Protein AF-A0A2J8SI15-F1 (afdb_monomer_lite)

Structure (mmCIF, N/CA/C/O backbone):
data_AF-A0A2J8SI15-F1
#
_entry.id   AF-A0A2J8SI15-F1
#
loop_
_atom_site.group_PDB
_atom_site.id
_atom_site.type_symbol
_atom_site.label_atom_id
_atom_site.label_alt_id
_atom_site.label_comp_id
_atom_site.label_asym_id
_atom_site.label_entity_id
_atom_site.label_seq_id
_atom_site.pdbx_PDB_ins_code
_atom_site.Cartn_x
_atom_site.Cartn_y
_atom_site.Cartn_z
_atom_site.occupancy
_atom_site.B_iso_or_equiv
_atom_site.auth_seq_id
_atom_site.auth_comp_id
_atom_site.auth_asym_id
_atom_site.auth_atom_id
_atom_site.pdbx_PDB_model_num
ATOM 1 N N . HIS A 1 1 ? -57.760 -17.349 33.616 1.00 47.88 1 HIS A N 1
ATOM 2 C CA . HIS A 1 1 ? -57.209 -18.467 32.827 1.00 47.88 1 HIS A CA 1
ATOM 3 C C . HIS A 1 1 ? -57.360 -18.134 31.349 1.00 47.88 1 HIS A C 1
ATOM 5 O O . HIS A 1 1 ? -58.485 -18.098 30.871 1.00 47.88 1 HIS A O 1
ATOM 11 N N . SER A 1 2 ? -56.265 -17.791 30.663 1.00 56.72 2 SER A N 1
ATOM 12 C CA . SER A 1 2 ? -56.264 -17.574 29.206 1.00 56.72 2 SER A CA 1
ATOM 13 C C . SER A 1 2 ? -56.058 -18.904 28.468 1.00 56.72 2 SER A C 1
ATOM 15 O O . SER A 1 2 ? -55.362 -19.771 28.994 1.00 56.72 2 SER A O 1
ATOM 17 N N . PRO A 1 3 ? -56.605 -19.074 27.254 1.00 62.34 3 PRO A N 1
ATOM 18 C CA . PRO A 1 3 ? -56.681 -20.367 26.565 1.00 62.34 3 PRO A CA 1
ATOM 19 C C . PRO A 1 3 ? -55.374 -20.849 25.896 1.00 62.34 3 PRO A C 1
ATOM 21 O O . PRO A 1 3 ? -55.425 -21.762 25.083 1.00 62.34 3 PRO A O 1
ATOM 24 N N . LEU A 1 4 ? -54.209 -20.256 26.194 1.00 64.31 4 LEU A N 1
ATOM 25 C CA . LEU A 1 4 ? -52.982 -20.460 25.400 1.00 64.31 4 LEU A CA 1
ATOM 26 C C . LEU A 1 4 ? -51.803 -21.131 26.133 1.00 64.31 4 LEU A C 1
ATOM 28 O O . LEU A 1 4 ? -50.816 -21.453 25.483 1.00 64.31 4 LEU A O 1
ATOM 32 N N . SER A 1 5 ? -51.866 -21.379 27.447 1.00 67.38 5 SER A N 1
ATOM 33 C CA . SER A 1 5 ? -50.852 -22.189 28.155 1.00 67.38 5 SER A CA 1
ATOM 34 C C . SER A 1 5 ? -51.306 -22.574 29.566 1.00 67.38 5 SER A C 1
ATOM 36 O O . SER A 1 5 ? -51.862 -21.745 30.287 1.00 67.38 5 SER A O 1
ATOM 38 N N . CYS A 1 6 ? -51.018 -23.816 29.973 1.00 72.38 6 CYS A N 1
ATOM 39 C CA . CYS A 1 6 ? -51.229 -24.332 31.333 1.00 72.38 6 CYS A CA 1
ATOM 40 C C . CYS A 1 6 ? -50.040 -24.091 32.278 1.00 72.38 6 CYS A C 1
ATOM 42 O O . CYS A 1 6 ? -50.189 -24.271 33.485 1.00 72.38 6 CYS A O 1
ATOM 44 N N . CYS A 1 7 ? -48.880 -23.680 31.757 1.00 78.38 7 CYS A N 1
ATOM 45 C CA . CYS A 1 7 ? -47.692 -23.403 32.562 1.00 78.38 7 CYS A CA 1
ATOM 46 C C . CYS A 1 7 ? -47.498 -21.889 32.741 1.00 78.38 7 CYS A C 1
ATOM 48 O O . CYS A 1 7 ? -47.650 -21.147 31.759 1.00 78.38 7 CYS A O 1
ATOM 50 N N . PRO A 1 8 ? -47.139 -21.423 33.955 1.00 76.19 8 PRO A N 1
ATOM 51 C CA . PRO A 1 8 ? -46.716 -20.045 34.160 1.00 76.19 8 PRO A CA 1
ATOM 52 C C . PRO A 1 8 ? -45.488 -19.761 33.292 1.00 76.19 8 PRO A C 1
ATOM 54 O O . PRO A 1 8 ? -44.542 -20.548 33.255 1.00 76.19 8 PRO A O 1
ATOM 57 N N . GLN A 1 9 ? -45.521 -18.651 32.561 1.00 79.44 9 GLN A N 1
ATOM 58 C CA . GLN A 1 9 ? -44.370 -18.197 31.794 1.00 79.44 9 GLN A CA 1
ATOM 59 C C . GLN A 1 9 ? -43.486 -17.347 32.697 1.00 79.44 9 GLN A C 1
ATOM 61 O O . GLN A 1 9 ? -43.914 -16.307 33.193 1.00 79.44 9 GLN A O 1
ATOM 66 N N . TYR A 1 10 ? -42.258 -17.807 32.912 1.00 74.12 10 TYR A N 1
ATOM 67 C CA . TYR A 1 10 ? -41.239 -17.058 33.630 1.00 74.12 10 TYR A CA 1
ATOM 68 C C . TYR A 1 10 ? -40.352 -16.351 32.612 1.00 74.12 10 TYR A C 1
ATOM 70 O O . TYR A 1 10 ? -39.863 -16.972 31.668 1.00 74.12 10 TYR A O 1
ATOM 78 N N . LYS A 1 11 ? -40.158 -15.049 32.803 1.00 79.31 11 LYS A N 1
ATOM 79 C CA . LYS A 1 11 ? -39.250 -14.234 32.001 1.00 79.31 11 LYS A CA 1
ATOM 80 C C . LYS A 1 11 ? -38.053 -13.878 32.872 1.00 79.31 11 LYS A C 1
ATOM 82 O O . LYS A 1 11 ? -38.232 -13.327 33.953 1.00 79.31 11 LYS A O 1
ATOM 87 N N . CYS A 1 12 ? -36.850 -14.217 32.421 1.00 78.75 12 CYS A N 1
ATOM 88 C CA . CYS A 1 12 ? -35.629 -13.750 33.065 1.00 78.75 12 CYS A CA 1
ATOM 89 C C . CYS A 1 12 ? -35.382 -12.294 32.664 1.00 78.75 12 CYS A C 1
ATOM 91 O O . CYS A 1 12 ? -35.475 -11.949 31.484 1.00 78.75 12 CYS A O 1
ATOM 93 N N . GLU A 1 13 ? -35.073 -11.456 33.646 1.00 82.19 13 GLU A N 1
ATOM 94 C CA . GLU A 1 13 ? -34.697 -10.060 33.444 1.00 82.19 13 GLU A CA 1
ATOM 95 C C . GLU A 1 13 ? -33.247 -9.864 33.876 1.00 82.19 13 GLU A C 1
ATOM 97 O O . GLU A 1 13 ? -32.776 -10.476 34.836 1.00 82.19 13 GLU A O 1
ATOM 102 N N . CYS A 1 14 ? -32.533 -9.036 33.122 1.00 83.50 14 CYS A N 1
ATOM 103 C CA . CYS A 1 14 ? -31.164 -8.665 33.427 1.00 83.50 14 CYS A CA 1
ATOM 104 C C . CYS A 1 14 ? -31.136 -7.747 34.655 1.00 83.50 14 CYS A C 1
ATOM 106 O O . CYS A 1 14 ? -31.866 -6.758 34.691 1.00 83.50 14 CYS A O 1
ATOM 108 N N . ASP A 1 15 ? -30.267 -8.044 35.622 1.00 84.06 15 ASP A N 1
ATOM 109 C CA . ASP A 1 15 ? -30.011 -7.176 36.774 1.00 84.06 15 ASP A CA 1
ATOM 110 C C . ASP A 1 15 ? -28.720 -6.369 36.542 1.00 84.06 15 ASP A C 1
ATOM 112 O O . ASP A 1 15 ? -27.625 -6.906 36.732 1.00 84.06 15 ASP A O 1
ATOM 116 N N . PRO A 1 16 ? -28.815 -5.092 36.126 1.00 76.44 16 PRO A N 1
ATOM 117 C CA . PRO A 1 16 ? -27.645 -4.282 35.796 1.00 76.44 16 PRO A CA 1
ATOM 118 C C . PRO A 1 16 ? -26.771 -3.952 37.016 1.00 76.44 16 PRO A C 1
ATOM 120 O O . PRO A 1 16 ? -25.618 -3.570 36.840 1.00 76.44 16 PRO A O 1
ATOM 123 N N . LEU A 1 17 ? -27.275 -4.114 38.247 1.00 82.19 17 LEU A N 1
ATOM 124 C CA . LEU A 1 17 ? -26.514 -3.832 39.471 1.00 82.19 17 LEU A CA 1
ATOM 125 C C . LEU A 1 17 ? -25.467 -4.906 39.784 1.00 82.19 17 LEU A C 1
ATOM 127 O O . LEU A 1 17 ? -24.571 -4.670 40.592 1.00 82.19 17 LEU A O 1
ATOM 131 N N . LYS A 1 18 ? -25.581 -6.084 39.162 1.00 84.00 18 LYS A N 1
ATOM 132 C CA . LYS A 1 18 ? -24.594 -7.162 39.291 1.00 84.00 18 LYS A CA 1
ATOM 133 C C . LYS A 1 18 ? -23.402 -6.993 38.357 1.00 84.00 18 LYS A C 1
ATOM 135 O O . LYS A 1 18 ? -22.399 -7.671 38.558 1.00 84.00 18 LYS A O 1
ATOM 140 N N . CYS A 1 19 ? -23.500 -6.107 37.367 1.00 83.62 19 CYS A N 1
ATOM 141 C CA . CYS A 1 19 ? -22.404 -5.880 36.444 1.00 83.62 19 CYS A CA 1
ATOM 142 C C . CYS A 1 19 ? -21.233 -5.178 37.150 1.00 83.62 19 CYS A C 1
ATOM 144 O O . CYS A 1 19 ? -21.448 -4.279 37.971 1.00 83.62 19 CYS A O 1
ATOM 146 N N . PRO A 1 20 ? -19.985 -5.558 36.834 1.00 84.00 20 PRO A N 1
ATOM 147 C CA . PRO A 1 20 ? -18.812 -4.905 37.394 1.00 84.00 20 PRO A CA 1
ATOM 148 C C . PRO A 1 20 ? -18.771 -3.420 37.004 1.00 84.00 20 PRO A C 1
ATOM 150 O O . PRO A 1 20 ? -19.115 -3.042 35.884 1.00 84.00 20 PRO A O 1
ATOM 153 N N . SER A 1 21 ? -18.318 -2.571 37.930 1.00 81.88 21 SER A N 1
ATOM 154 C CA . SER A 1 21 ? -18.081 -1.151 37.650 1.00 81.88 21 SER A CA 1
ATOM 155 C C . SER A 1 21 ? -16.811 -1.005 36.813 1.00 81.88 21 SER A C 1
ATOM 157 O O . SER A 1 21 ? -15.712 -1.286 37.293 1.00 81.88 21 SER A O 1
ATOM 159 N N . ILE A 1 22 ? -16.965 -0.593 35.555 1.00 82.19 22 ILE A N 1
ATOM 160 C CA . ILE A 1 22 ? -15.868 -0.408 34.600 1.00 82.19 22 ILE A CA 1
ATOM 161 C C . ILE A 1 22 ? -15.693 1.091 34.359 1.00 82.19 22 ILE A C 1
ATOM 163 O O . ILE A 1 22 ? -16.661 1.802 34.093 1.00 82.19 22 ILE A O 1
ATOM 167 N N . SER A 1 23 ? -14.456 1.580 34.446 1.00 84.31 23 SER A N 1
ATOM 168 C CA . SER A 1 23 ? -14.135 2.971 34.123 1.00 84.31 23 SER A CA 1
ATOM 169 C C . SER A 1 23 ? -14.333 3.242 32.633 1.00 84.31 23 SER A C 1
ATOM 171 O O . SER A 1 23 ? -13.832 2.488 31.798 1.00 84.31 23 SER A O 1
ATOM 173 N N . THR A 1 24 ? -15.001 4.343 32.300 1.00 85.06 24 THR A N 1
ATOM 174 C CA . THR A 1 24 ? -15.148 4.791 30.913 1.00 85.06 24 THR A CA 1
ATOM 175 C C . THR A 1 24 ? -13.789 5.238 30.361 1.00 85.06 24 THR A C 1
ATOM 177 O O . THR A 1 24 ? -13.187 6.143 30.944 1.00 85.06 24 THR A O 1
ATOM 180 N N . PRO A 1 25 ? -13.285 4.629 29.273 1.00 88.94 25 PRO A N 1
ATOM 181 C CA . PRO A 1 25 ? -12.064 5.086 28.625 1.00 88.94 25 PRO A CA 1
ATOM 182 C C . PRO A 1 25 ? -12.306 6.409 27.888 1.00 88.94 25 PRO A C 1
ATOM 184 O O . PRO A 1 25 ? -13.409 6.682 27.416 1.00 88.94 25 PRO A O 1
ATOM 187 N N . GLU A 1 26 ? -11.257 7.214 27.754 1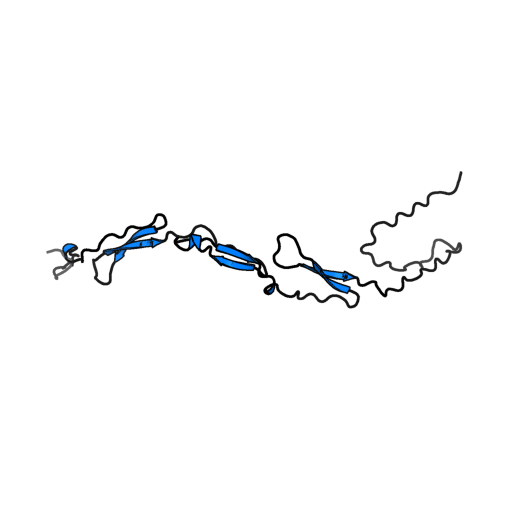.00 92.00 26 GLU A N 1
ATOM 188 C CA . GLU A 1 26 ? -11.280 8.414 26.920 1.00 92.00 26 GLU A CA 1
ATOM 189 C C . GLU A 1 26 ? -10.877 8.033 25.490 1.00 92.00 26 GLU A C 1
ATOM 191 O O . GLU A 1 26 ? -9.745 7.612 25.240 1.00 92.00 26 GLU A O 1
ATOM 196 N N . CYS A 1 27 ? -11.834 8.109 24.561 1.00 92.44 27 CYS A N 1
ATOM 197 C CA . CYS A 1 27 ? -11.588 7.834 23.148 1.00 92.44 27 CYS A CA 1
ATOM 198 C C . CYS A 1 27 ? -10.949 9.049 22.474 1.00 92.44 27 CYS A C 1
ATOM 200 O O . CYS A 1 27 ? -11.270 10.194 22.794 1.00 92.44 27 CYS A O 1
ATOM 202 N N . ARG A 1 28 ? -10.048 8.792 21.525 1.00 91.31 28 ARG A N 1
ATOM 203 C CA . ARG A 1 28 ? -9.435 9.840 20.696 1.00 91.31 28 ARG A CA 1
ATOM 204 C C . ARG A 1 28 ? -10.430 10.393 19.676 1.00 91.31 28 ARG A C 1
ATOM 206 O O . ARG A 1 28 ? -11.501 9.831 19.485 1.00 91.31 28 ARG A O 1
ATOM 213 N N . GLU A 1 29 ? -10.052 11.473 18.996 1.00 88.75 29 GLU A N 1
ATOM 214 C CA . GLU A 1 29 ? -10.897 12.140 17.993 1.00 88.75 29 GLU A CA 1
ATOM 215 C C . GLU A 1 29 ? -11.296 11.231 16.818 1.00 88.75 29 GLU A C 1
A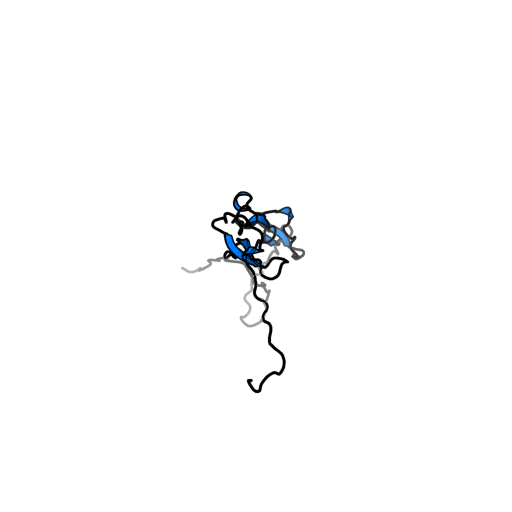TOM 217 O O . GLU A 1 29 ? -12.383 11.380 16.272 1.00 88.75 29 GLU A O 1
ATOM 222 N N . ASP A 1 30 ? -10.441 10.274 16.451 1.00 91.31 30 ASP A N 1
ATOM 223 C CA . ASP A 1 30 ? -10.644 9.289 15.378 1.00 91.31 30 ASP A CA 1
ATOM 224 C C . ASP A 1 30 ? -11.252 7.964 15.871 1.00 91.31 30 ASP A C 1
ATOM 226 O O . ASP A 1 30 ? -11.269 6.949 15.163 1.00 91.31 30 ASP A O 1
ATOM 230 N N . GLN A 1 31 ? -11.733 7.963 17.113 1.00 94.19 31 GLN A N 1
ATOM 231 C CA . GLN A 1 31 ? -12.351 6.823 17.758 1.00 94.19 31 GLN A CA 1
ATOM 232 C C . GLN A 1 31 ? -13.751 7.179 18.237 1.00 94.19 31 GLN A C 1
ATOM 234 O O . GLN A 1 31 ? -14.026 8.285 18.695 1.00 94.19 31 GLN A O 1
ATOM 239 N N . PHE A 1 32 ? -14.638 6.195 18.208 1.00 92.25 32 PHE A N 1
ATOM 240 C CA . PHE A 1 32 ? -15.963 6.321 18.790 1.00 92.25 32 PHE A CA 1
ATOM 241 C C . PHE A 1 32 ? -16.187 5.236 19.834 1.00 92.25 32 PHE A C 1
ATOM 243 O O . PHE A 1 32 ? -15.652 4.129 19.752 1.00 92.25 32 PHE A O 1
ATOM 250 N N . MET A 1 33 ? -16.967 5.577 20.855 1.00 93.56 33 MET A N 1
ATOM 251 C CA . MET A 1 33 ? -17.274 4.657 21.938 1.00 93.56 33 MET A 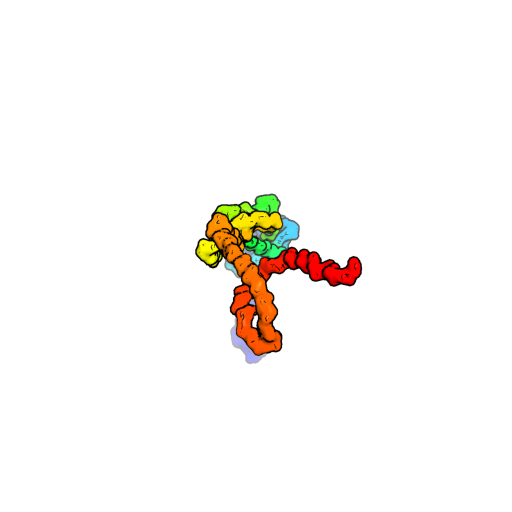CA 1
ATOM 252 C C . MET A 1 33 ? -18.470 3.785 21.570 1.00 93.56 33 MET A C 1
ATOM 254 O O . MET A 1 33 ? -19.523 4.285 21.173 1.00 93.56 33 MET A O 1
ATOM 258 N N . ILE A 1 34 ? -18.324 2.481 21.770 1.00 92.62 34 ILE A N 1
ATOM 259 C CA . ILE A 1 34 ? -19.397 1.498 21.642 1.00 92.62 34 ILE A CA 1
ATOM 260 C C . ILE A 1 34 ? -19.583 0.730 22.947 1.00 92.62 34 ILE A C 1
ATOM 262 O O . ILE A 1 34 ? -18.687 0.675 23.788 1.00 92.62 34 ILE A O 1
ATOM 266 N N . GLN A 1 35 ? -20.750 0.109 23.101 1.00 90.06 35 GLN A N 1
ATOM 267 C CA . GLN A 1 35 ? -21.031 -0.821 24.188 1.00 90.06 35 GLN A CA 1
ATOM 268 C C . GLN A 1 35 ? -20.994 -2.249 23.658 1.00 90.06 35 GLN A C 1
ATOM 270 O O . GLN A 1 35 ? -21.787 -2.616 22.791 1.00 90.06 35 GLN A O 1
ATOM 275 N N . VAL A 1 36 ? -20.075 -3.051 24.186 1.00 88.50 36 VAL A N 1
ATOM 276 C CA . VAL A 1 36 ? -19.904 -4.451 23.785 1.00 88.50 36 VAL A CA 1
ATOM 277 C C . VAL A 1 36 ? -20.382 -5.343 24.919 1.00 88.50 36 VAL A C 1
ATOM 279 O O . VAL A 1 36 ? -20.011 -5.121 26.073 1.00 88.50 36 VAL A O 1
ATOM 282 N N . GLN A 1 37 ? -21.216 -6.330 24.591 1.00 86.56 37 GLN A N 1
ATOM 283 C CA . GLN A 1 37 ? -21.611 -7.366 25.538 1.00 86.56 37 GLN A CA 1
ATOM 284 C C . GLN A 1 37 ? -20.386 -8.219 25.880 1.00 86.56 37 GLN A C 1
ATOM 286 O O . GLN A 1 37 ? -19.725 -8.735 24.979 1.00 86.56 37 GLN A O 1
ATOM 291 N N . GLN A 1 38 ? -20.071 -8.333 27.169 1.00 76.00 38 GLN A N 1
ATOM 292 C CA . GLN A 1 38 ? -18.989 -9.201 27.634 1.00 76.00 38 GLN A CA 1
ATOM 293 C C . GLN A 1 38 ? -19.422 -10.674 27.653 1.00 76.00 38 GLN A C 1
ATOM 295 O O . GLN A 1 38 ? -20.539 -11.018 27.273 1.00 76.00 38 GLN A O 1
ATOM 300 N N . GLU A 1 39 ? -18.530 -11.552 28.114 1.00 68.50 39 GLU A N 1
ATOM 301 C CA . GLU A 1 39 ? -18.820 -12.979 28.292 1.00 68.50 39 GLU A CA 1
ATOM 302 C C . GLU A 1 39 ? -20.017 -13.233 29.223 1.00 68.50 39 GLU A C 1
ATOM 304 O O . GLU A 1 39 ? -20.711 -14.238 29.070 1.00 68.50 39 GLU A O 1
ATOM 309 N N . GLU A 1 40 ? -20.306 -12.312 30.152 1.00 71.19 40 GLU A N 1
ATOM 310 C CA . GLU A 1 40 ? -21.526 -12.380 30.948 1.00 71.19 40 GLU A CA 1
ATOM 311 C C . GLU A 1 40 ? -22.747 -11.877 30.159 1.00 71.19 40 GLU A C 1
ATOM 313 O O . GLU A 1 40 ? -22.795 -10.710 29.739 1.00 71.19 40 GLU A O 1
ATOM 318 N N . PRO A 1 41 ? -23.793 -12.714 30.003 1.00 68.69 41 PRO A N 1
ATOM 319 C CA . PRO A 1 41 ? -25.042 -12.259 29.422 1.00 68.69 41 PRO A CA 1
ATOM 320 C C . PRO A 1 41 ? -25.593 -11.116 30.282 1.00 68.69 41 PRO A C 1
ATOM 322 O O . PRO A 1 41 ? -25.640 -11.225 31.503 1.00 68.69 41 PRO A O 1
ATOM 325 N N . CYS A 1 42 ? -26.028 -10.041 29.619 1.00 83.19 42 CYS A N 1
ATOM 326 C CA . CYS A 1 42 ? -26.549 -8.782 30.180 1.00 83.19 42 CYS A CA 1
ATOM 327 C C . CYS A 1 42 ? -25.553 -7.671 30.562 1.00 83.19 42 CYS A C 1
ATOM 329 O O . CYS A 1 42 ? -26.020 -6.550 30.775 1.00 83.19 42 CYS A O 1
ATOM 331 N N . CYS A 1 43 ? -24.240 -7.910 30.620 1.00 86.69 43 CYS A N 1
ATOM 332 C CA . CYS A 1 43 ? -23.286 -6.853 30.978 1.00 86.69 43 CYS A CA 1
ATOM 333 C C . CYS A 1 43 ? -22.599 -6.253 29.749 1.00 86.69 43 CYS A C 1
ATOM 335 O O . CYS A 1 43 ? -22.089 -6.968 28.886 1.00 86.69 43 CYS A O 1
ATOM 337 N N . PHE A 1 44 ? -22.580 -4.920 29.689 1.00 87.62 44 PHE A N 1
ATOM 338 C CA . PHE A 1 44 ? -21.987 -4.154 28.599 1.00 87.62 44 PHE A CA 1
ATOM 339 C C . PHE A 1 44 ? -20.814 -3.330 29.103 1.00 87.62 44 PHE A C 1
ATOM 341 O O . PHE A 1 44 ? -20.904 -2.681 30.145 1.00 87.62 44 PHE A O 1
ATOM 348 N N . SER A 1 45 ? -19.737 -3.312 28.329 1.00 88.12 45 SER A N 1
ATOM 349 C CA . SER A 1 45 ? -18.561 -2.499 28.624 1.00 88.12 45 SER A CA 1
ATOM 350 C C . SER A 1 45 ? -18.264 -1.495 27.519 1.00 88.12 45 SER A C 1
ATOM 352 O O . SER A 1 45 ? -18.400 -1.846 26.341 1.00 88.12 45 SER A O 1
ATOM 354 N N . PRO A 1 46 ? -17.837 -0.273 27.883 1.00 90.00 46 PRO A N 1
ATOM 355 C CA . PRO A 1 46 ? -17.434 0.731 26.915 1.00 90.00 46 PRO A CA 1
ATOM 356 C C . PRO A 1 46 ? -16.105 0.341 26.259 1.00 90.00 46 PRO A C 1
ATOM 358 O O . PRO A 1 46 ? -15.135 0.024 26.945 1.00 90.00 46 PRO A O 1
ATOM 361 N N . PHE A 1 47 ? -16.057 0.397 24.932 1.00 91.75 47 PHE A N 1
ATOM 362 C CA . PHE A 1 47 ? -14.851 0.188 24.134 1.00 91.75 47 PHE A CA 1
ATOM 363 C C . PHE A 1 47 ? -14.710 1.303 23.102 1.00 91.75 47 PHE A C 1
ATOM 365 O O . PHE A 1 47 ? -15.686 1.668 22.449 1.00 91.75 47 PHE A O 1
ATOM 372 N N . CYS A 1 48 ? -13.494 1.823 22.937 1.00 93.75 48 CYS A N 1
ATOM 373 C CA . CYS A 1 48 ? -13.169 2.730 21.842 1.00 93.75 48 CYS A CA 1
ATOM 374 C C . CYS A 1 48 ? -12.825 1.910 20.602 1.00 93.75 48 CYS A C 1
ATOM 376 O O . CYS A 1 48 ? -11.970 1.023 20.654 1.00 93.75 48 CYS A O 1
ATOM 378 N N . VAL A 1 49 ? -13.479 2.216 19.491 1.00 93.25 49 VAL A N 1
ATOM 379 C CA . VAL A 1 49 ? -13.220 1.598 18.192 1.00 93.25 49 VAL A CA 1
ATOM 380 C C . VAL A 1 49 ? -12.862 2.668 17.178 1.00 93.25 49 VAL A C 1
ATOM 382 O O . VAL A 1 49 ? -13.312 3.806 17.272 1.00 93.25 49 VAL A O 1
ATOM 385 N N . CYS A 1 50 ? -12.019 2.294 16.224 1.00 94.75 50 CYS A N 1
ATOM 386 C CA . CYS A 1 50 ? -11.580 3.186 15.167 1.00 94.75 50 CYS A CA 1
ATOM 387 C C . CYS A 1 50 ? -12.701 3.494 14.179 1.00 94.75 50 CYS A C 1
ATOM 389 O O . CYS A 1 50 ? -13.461 2.599 13.794 1.00 94.75 50 CYS A O 1
ATOM 391 N N . GLU A 1 51 ? -12.757 4.742 13.719 1.00 90.12 51 GLU A N 1
ATOM 392 C CA . GLU A 1 51 ? -13.545 5.088 12.542 1.00 90.12 51 GLU A CA 1
ATOM 393 C C . GLU A 1 51 ? -12.999 4.375 11.292 1.00 90.12 51 GLU A C 1
ATOM 395 O O . GLU A 1 51 ? -11.817 4.035 11.190 1.00 90.12 51 GLU A O 1
ATOM 400 N N . SER A 1 52 ? -13.884 4.114 10.330 1.00 89.62 52 SER A N 1
ATOM 401 C CA . SER A 1 52 ? -13.482 3.546 9.046 1.00 89.62 52 SER A CA 1
ATOM 402 C C . SER A 1 52 ? -12.661 4.552 8.242 1.00 89.62 52 SER A C 1
ATOM 404 O O . SER A 1 52 ? -13.068 5.697 8.052 1.00 89.62 52 SER A O 1
ATOM 406 N N . CYS A 1 53 ? -11.526 4.110 7.705 1.00 91.06 53 CYS A N 1
ATOM 407 C CA . CYS A 1 53 ? -10.683 4.961 6.876 1.00 91.06 53 CYS A CA 1
ATOM 408 C C . CYS A 1 53 ? -11.357 5.268 5.535 1.00 91.06 53 CYS A C 1
ATOM 410 O O . CYS A 1 53 ? -11.684 4.366 4.767 1.00 91.06 53 CYS A O 1
ATOM 412 N N . THR A 1 54 ? -11.541 6.555 5.242 1.00 89.56 54 THR A N 1
ATOM 413 C CA . THR A 1 54 ? -12.152 7.033 3.989 1.00 89.56 54 THR A CA 1
ATOM 414 C C . THR A 1 54 ? -11.146 7.169 2.849 1.00 89.56 54 THR A C 1
ATOM 416 O O . THR A 1 54 ? -11.519 7.102 1.679 1.00 89.56 54 THR A O 1
ATOM 419 N N . LYS A 1 55 ? -9.865 7.373 3.176 1.00 87.81 55 LYS A N 1
ATOM 420 C CA . LYS A 1 55 ? -8.795 7.519 2.187 1.00 87.81 55 LYS A CA 1
ATOM 421 C C . LYS A 1 55 ? -8.340 6.142 1.697 1.00 87.81 55 LYS A C 1
ATOM 423 O O . LYS A 1 55 ? -8.022 5.295 2.533 1.00 87.81 55 LYS A O 1
ATOM 428 N N . PRO A 1 56 ? -8.274 5.916 0.374 1.00 89.50 56 PRO A N 1
ATOM 429 C CA . PRO A 1 56 ? -7.740 4.674 -0.158 1.00 89.50 56 PRO A CA 1
ATOM 430 C C . PRO A 1 56 ? -6.236 4.578 0.112 1.00 89.50 56 PRO A C 1
ATOM 432 O O . PRO A 1 56 ? -5.532 5.588 0.176 1.00 89.50 56 PRO A O 1
ATOM 435 N N . VAL A 1 57 ? -5.746 3.347 0.224 1.00 90.12 57 VAL A N 1
ATOM 436 C CA . VAL A 1 57 ? -4.308 3.066 0.239 1.00 90.12 57 VAL A CA 1
ATOM 437 C C . VAL A 1 57 ? -3.743 3.420 -1.145 1.00 90.12 57 VAL A C 1
ATOM 439 O O . VAL A 1 57 ? -4.333 3.001 -2.147 1.00 90.12 57 VAL A O 1
ATOM 442 N N . PRO A 1 58 ? -2.653 4.204 -1.240 1.00 93.25 58 PRO A N 1
ATOM 443 C CA . PRO A 1 58 ? -2.077 4.567 -2.526 1.00 93.25 58 PRO A CA 1
ATOM 444 C C . PRO A 1 58 ? -1.532 3.329 -3.242 1.00 93.25 58 PRO A C 1
ATOM 446 O O . PRO A 1 58 ? -1.003 2.409 -2.617 1.00 93.25 58 PRO A O 1
ATOM 449 N N . LEU A 1 59 ? -1.666 3.322 -4.567 1.00 93.75 59 LEU A N 1
ATOM 450 C CA . LEU A 1 59 ? -1.085 2.299 -5.425 1.00 93.75 59 LEU A CA 1
ATOM 451 C C . LEU A 1 59 ? 0.310 2.761 -5.855 1.00 93.75 59 LEU A C 1
ATOM 453 O O . LEU A 1 59 ? 0.436 3.843 -6.423 1.00 93.75 59 LEU A O 1
ATOM 457 N N . CYS A 1 60 ? 1.331 1.955 -5.575 1.00 92.50 60 CYS A N 1
ATOM 458 C CA . CYS A 1 60 ? 2.708 2.252 -5.960 1.00 92.50 60 CYS A CA 1
ATOM 459 C C . CYS A 1 60 ? 3.023 1.724 -7.363 1.00 92.50 60 CYS A C 1
ATOM 461 O O . CYS A 1 60 ? 2.434 0.732 -7.804 1.00 92.50 60 CYS A O 1
ATOM 463 N N . HIS A 1 61 ? 3.934 2.402 -8.058 1.00 89.12 61 HIS A N 1
ATOM 464 C CA . HIS A 1 61 ? 4.396 2.014 -9.389 1.00 89.12 61 HIS A CA 1
ATOM 465 C C . HIS A 1 61 ? 5.514 0.962 -9.330 1.00 89.12 61 HIS A C 1
ATOM 467 O O . HIS A 1 61 ? 5.965 0.558 -8.258 1.00 89.12 61 HIS A O 1
ATOM 473 N N . ASP A 1 62 ? 5.963 0.499 -10.498 1.00 87.50 62 ASP A N 1
ATOM 474 C CA . ASP A 1 62 ? 7.085 -0.434 -10.591 1.00 87.50 62 ASP A CA 1
ATOM 475 C C . ASP A 1 62 ? 8.328 0.135 -9.895 1.00 87.50 62 ASP A C 1
ATOM 477 O O . ASP A 1 62 ? 8.642 1.322 -10.014 1.00 87.50 62 ASP A O 1
ATOM 481 N N . GLY A 1 63 ? 9.026 -0.723 -9.149 1.00 89.12 63 GLY A N 1
ATOM 482 C CA . GLY A 1 63 ? 10.191 -0.341 -8.349 1.00 89.12 63 GLY A CA 1
ATOM 483 C C . GLY A 1 63 ? 9.877 0.512 -7.119 1.00 89.12 63 GLY A C 1
ATOM 484 O O . GLY A 1 63 ? 10.783 0.818 -6.351 1.00 89.12 63 GLY A O 1
ATOM 485 N N . GLU A 1 64 ? 8.622 0.885 -6.882 1.00 94.12 64 GLU A N 1
ATOM 486 C CA . GLU A 1 64 ? 8.215 1.561 -5.656 1.00 94.12 64 GLU A CA 1
ATOM 487 C C . GLU A 1 64 ? 7.661 0.565 -4.635 1.00 94.12 64 GLU A C 1
ATOM 489 O O . GLU A 1 64 ? 7.043 -0.445 -4.979 1.00 94.12 64 GLU A O 1
ATOM 494 N N . PHE A 1 65 ? 7.838 0.868 -3.350 1.00 92.62 65 PHE A N 1
ATOM 495 C CA . PHE A 1 65 ? 7.239 0.096 -2.267 1.00 92.62 65 PHE A CA 1
ATOM 496 C C . PHE A 1 65 ? 6.446 0.989 -1.314 1.00 92.62 65 PHE A C 1
ATOM 498 O O . PHE A 1 65 ? 6.793 2.142 -1.042 1.00 92.62 65 PHE A O 1
ATOM 505 N N . LEU A 1 66 ? 5.349 0.431 -0.806 1.00 94.50 66 LEU A N 1
ATOM 506 C CA . LEU A 1 66 ? 4.442 1.114 0.103 1.00 94.50 66 LEU A CA 1
ATOM 507 C C . LEU A 1 66 ? 5.059 1.206 1.502 1.00 94.50 66 LEU A C 1
ATOM 509 O O . LEU A 1 66 ? 5.407 0.190 2.104 1.00 94.50 66 LEU A O 1
ATOM 513 N N . THR A 1 67 ? 5.139 2.420 2.035 1.00 94.62 67 THR A N 1
ATOM 514 C CA . THR A 1 67 ? 5.646 2.716 3.379 1.00 94.62 67 THR A CA 1
ATOM 515 C C . THR A 1 67 ? 4.605 3.489 4.183 1.00 94.62 67 THR A C 1
ATOM 517 O O . THR A 1 67 ? 3.739 4.158 3.621 1.00 94.62 67 THR A O 1
ATOM 520 N N . VAL A 1 68 ? 4.669 3.382 5.511 1.00 95.62 68 VAL A N 1
ATOM 521 C CA . VAL A 1 68 ? 3.808 4.113 6.448 1.00 95.62 68 VAL A CA 1
ATOM 522 C C . VAL A 1 68 ? 4.551 5.307 7.048 1.00 95.62 68 VAL A C 1
ATOM 524 O O . VAL A 1 68 ? 5.715 5.190 7.429 1.00 95.62 68 VAL A O 1
ATOM 527 N N . ASP A 1 69 ? 3.880 6.450 7.170 1.00 95.31 69 ASP A N 1
ATOM 528 C CA . ASP A 1 69 ? 4.410 7.599 7.902 1.00 95.31 69 ASP A CA 1
ATOM 529 C C . ASP A 1 69 ? 4.361 7.322 9.405 1.00 95.31 69 ASP A C 1
ATOM 531 O O . ASP A 1 69 ? 3.287 7.233 10.009 1.00 95.31 69 ASP A O 1
ATOM 535 N N . LEU A 1 70 ? 5.540 7.227 10.020 1.00 95.31 70 LEU A N 1
ATOM 536 C CA . LEU A 1 70 ? 5.705 6.983 11.451 1.00 95.31 70 LEU A CA 1
ATOM 537 C C . LEU A 1 70 ? 4.985 8.027 12.308 1.00 95.31 70 LEU A C 1
ATOM 539 O O . LEU A 1 70 ? 4.437 7.672 13.354 1.00 95.31 70 LEU A O 1
ATOM 543 N N . ASN A 1 71 ? 4.891 9.274 11.842 1.00 95.19 71 ASN A N 1
ATOM 544 C CA . ASN A 1 71 ? 4.186 10.334 12.560 1.00 95.19 71 ASN A CA 1
ATOM 545 C C . ASN A 1 71 ? 2.680 10.091 12.620 1.00 95.19 71 ASN A C 1
ATOM 547 O O . ASN A 1 71 ? 2.017 10.628 13.497 1.00 95.19 71 ASN A O 1
ATOM 551 N N . SER A 1 72 ? 2.136 9.272 11.722 1.00 93.31 72 SER A N 1
ATOM 552 C CA . SER A 1 72 ? 0.703 8.999 11.625 1.00 93.31 72 SER A CA 1
ATOM 553 C C . SER A 1 72 ? 0.270 7.677 12.269 1.00 93.31 72 SER A C 1
ATOM 555 O O . SER A 1 72 ? -0.921 7.412 12.390 1.00 93.31 72 SER A O 1
ATOM 557 N N . THR A 1 73 ? 1.220 6.851 12.715 1.00 93.06 73 THR A N 1
ATOM 558 C CA . THR A 1 73 ? 0.966 5.490 13.237 1.00 93.06 73 THR A CA 1
ATOM 559 C C . THR A 1 73 ? 0.099 5.437 14.493 1.00 93.06 73 THR A C 1
ATOM 561 O O . THR A 1 73 ? -0.435 4.385 14.832 1.00 93.06 73 THR A O 1
ATOM 564 N N . HIS A 1 74 ? -0.040 6.558 15.198 1.00 90.19 74 HIS A N 1
ATOM 565 C CA . HIS A 1 74 ? -0.875 6.655 16.387 1.00 90.19 74 HIS A CA 1
ATOM 566 C C . HIS A 1 74 ? -2.355 6.899 16.069 1.00 90.19 74 HIS A C 1
ATOM 568 O O . HIS A 1 74 ? -3.178 6.733 16.971 1.00 90.19 74 HIS A O 1
ATOM 574 N N . PHE A 1 75 ? -2.687 7.278 14.834 1.00 92.56 75 PHE A N 1
ATOM 575 C CA . PHE A 1 75 ? -4.062 7.375 14.360 1.00 92.56 75 PHE A CA 1
ATOM 576 C C . PHE A 1 75 ? -4.562 6.009 13.884 1.00 92.56 75 PHE A C 1
ATOM 578 O O . PHE A 1 75 ? -3.796 5.167 13.414 1.00 92.56 75 PHE A O 1
ATOM 585 N N . CYS A 1 76 ? -5.872 5.818 13.942 1.00 92.69 76 CYS A N 1
ATOM 586 C CA . CYS A 1 76 ? -6.593 4.692 13.366 1.00 92.69 76 CYS A CA 1
ATOM 587 C C . CYS A 1 76 ? -6.337 4.539 11.861 1.00 92.69 76 CYS A C 1
ATOM 589 O O . CYS A 1 76 ? -6.286 3.420 11.354 1.00 92.69 76 CYS A O 1
ATOM 591 N N . CYS A 1 77 ? -6.146 5.660 11.162 1.00 93.00 77 CYS A N 1
ATOM 592 C CA . CYS A 1 77 ? -5.881 5.705 9.729 1.00 93.00 77 CYS A CA 1
ATOM 593 C C . CYS A 1 77 ? -4.517 6.348 9.467 1.00 93.00 77 CYS A C 1
ATOM 595 O O . CYS A 1 77 ? -4.450 7.554 9.198 1.00 93.00 77 CYS A O 1
ATOM 597 N N . PRO A 1 78 ? -3.422 5.574 9.558 1.00 94.25 78 PRO A N 1
ATOM 598 C CA . PRO A 1 78 ? -2.105 6.098 9.259 1.00 94.25 78 PRO A CA 1
ATOM 599 C C . PRO A 1 78 ? -1.989 6.463 7.775 1.00 94.25 78 PRO A C 1
ATOM 601 O O . PRO A 1 78 ? -2.686 5.936 6.904 1.00 94.25 78 PRO A O 1
ATOM 604 N N . GLN A 1 79 ? -1.101 7.403 7.488 1.00 93.69 79 GLN A N 1
ATOM 605 C CA . GLN A 1 79 ? -0.777 7.835 6.144 1.00 93.69 79 GLN A CA 1
ATOM 606 C C . GLN A 1 79 ? 0.244 6.887 5.529 1.00 93.69 79 GLN A C 1
ATOM 608 O O . GLN A 1 79 ? 1.248 6.536 6.146 1.00 93.69 79 GLN A O 1
ATOM 613 N N . TYR A 1 80 ? -0.013 6.506 4.285 1.00 95.00 80 TYR A N 1
ATOM 614 C CA . TYR A 1 80 ? 0.879 5.678 3.491 1.00 95.00 80 TYR A CA 1
ATOM 615 C C . TYR A 1 80 ? 1.417 6.484 2.314 1.00 95.00 80 TYR A C 1
ATOM 617 O O . TYR A 1 80 ? 0.711 7.336 1.769 1.00 95.00 80 TYR A O 1
ATOM 625 N N . TYR A 1 81 ? 2.649 6.203 1.911 1.00 94.50 81 TYR A N 1
ATOM 626 C CA . TYR A 1 81 ? 3.294 6.826 0.761 1.00 94.50 81 TYR A CA 1
ATOM 627 C C . TYR A 1 81 ? 4.224 5.830 0.066 1.00 94.50 81 TYR A C 1
ATOM 629 O O . TYR A 1 81 ? 4.715 4.882 0.680 1.00 94.50 81 TYR A O 1
ATOM 637 N N . CYS A 1 82 ? 4.438 6.035 -1.230 1.00 94.44 82 CYS A N 1
ATOM 638 C CA . CYS A 1 82 ? 5.311 5.196 -2.042 1.00 94.44 82 CYS A CA 1
ATOM 639 C C . CYS A 1 82 ? 6.736 5.751 -2.024 1.00 94.44 82 CYS A C 1
ATOM 641 O O . CYS A 1 82 ? 6.944 6.965 -2.095 1.00 94.44 82 CYS A O 1
ATOM 643 N N . VAL A 1 83 ? 7.712 4.856 -1.906 1.00 93.62 83 VAL A N 1
ATOM 644 C CA . VAL A 1 83 ? 9.139 5.185 -1.932 1.00 93.62 83 VAL A CA 1
ATOM 645 C C . VAL A 1 83 ? 9.788 4.427 -3.076 1.00 93.62 83 VAL A C 1
ATOM 647 O O . VAL A 1 83 ? 9.560 3.231 -3.229 1.00 93.62 83 VAL A O 1
ATOM 650 N N . CYS A 1 84 ? 10.596 5.126 -3.870 1.00 92.75 84 CYS A N 1
ATOM 651 C CA . CYS A 1 84 ? 11.330 4.528 -4.976 1.00 92.75 84 CYS A CA 1
ATOM 652 C C . CYS A 1 84 ? 12.516 3.694 -4.474 1.00 92.75 84 CYS A C 1
ATOM 654 O O . CYS A 1 84 ? 13.392 4.214 -3.781 1.00 92.75 84 CYS A O 1
ATOM 656 N N . GLU A 1 85 ? 12.558 2.423 -4.873 1.00 91.56 85 GLU A N 1
ATOM 657 C CA . GLU A 1 85 ? 13.669 1.493 -4.679 1.00 91.56 85 GLU A CA 1
ATOM 658 C C . GLU A 1 85 ? 14.151 0.994 -6.056 1.00 91.56 85 GLU A C 1
ATOM 660 O O . GLU A 1 85 ? 13.640 0.004 -6.588 1.00 91.56 85 GLU A O 1
ATOM 665 N N . PRO A 1 86 ? 15.158 1.655 -6.659 1.00 85.31 86 PRO A N 1
ATOM 666 C CA . PRO A 1 86 ? 15.611 1.354 -8.019 1.00 85.31 86 PRO A CA 1
ATOM 667 C C . PRO A 1 86 ? 16.051 -0.100 -8.236 1.00 85.31 86 PRO A C 1
ATOM 669 O O . PRO A 1 86 ? 16.044 -0.585 -9.368 1.00 85.31 86 PRO A O 1
ATOM 672 N N . ASN A 1 87 ? 16.432 -0.808 -7.168 1.00 86.44 87 ASN A N 1
ATOM 673 C CA . ASN A 1 87 ? 16.828 -2.215 -7.231 1.00 86.44 87 ASN A CA 1
ATOM 674 C C . ASN A 1 87 ? 15.648 -3.172 -7.474 1.00 86.44 87 ASN A C 1
ATOM 676 O O . ASN A 1 87 ? 15.865 -4.315 -7.872 1.00 86.44 87 ASN A O 1
ATOM 680 N N . LEU A 1 88 ? 14.413 -2.722 -7.238 1.00 86.19 88 LEU A N 1
ATOM 681 C CA . LEU A 1 88 ? 13.192 -3.491 -7.482 1.00 86.19 88 LEU A CA 1
ATOM 682 C C . LEU A 1 88 ? 12.618 -3.262 -8.886 1.00 86.19 88 LEU A C 1
ATOM 684 O O . LEU A 1 88 ? 11.593 -3.853 -9.228 1.00 86.19 88 LEU A O 1
ATOM 688 N N . CYS A 1 89 ? 13.257 -2.425 -9.707 1.00 88.94 89 CYS A N 1
ATOM 689 C CA . CYS A 1 89 ? 12.809 -2.204 -11.073 1.00 88.94 89 CYS A CA 1
ATOM 690 C C . CYS A 1 89 ? 12.928 -3.487 -11.907 1.00 88.94 89 CYS A C 1
ATOM 692 O O . CYS A 1 89 ? 14.007 -4.087 -11.961 1.00 88.94 89 CYS A O 1
ATOM 694 N N . PRO A 1 90 ? 11.849 -3.911 -12.588 1.00 84.56 90 PRO A N 1
ATOM 695 C CA . PRO A 1 90 ? 11.896 -5.094 -13.429 1.00 84.56 90 PRO A CA 1
ATOM 696 C C . PRO A 1 90 ? 12.838 -4.872 -14.617 1.00 84.56 90 PRO A C 1
ATOM 698 O O . PRO A 1 90 ? 12.892 -3.791 -15.208 1.00 84.56 90 PRO A O 1
ATOM 701 N N . MET A 1 91 ? 13.570 -5.921 -14.995 1.00 82.12 91 MET A N 1
ATOM 702 C CA . MET A 1 91 ? 14.282 -5.935 -16.272 1.00 82.12 91 MET A CA 1
ATOM 703 C C . MET A 1 91 ? 13.272 -6.042 -17.422 1.00 82.12 91 MET A C 1
ATOM 705 O O . MET A 1 91 ? 12.298 -6.792 -17.305 1.00 82.12 91 MET A O 1
ATOM 709 N N . PRO A 1 92 ? 13.486 -5.325 -18.538 1.00 82.00 92 PRO A N 1
ATOM 710 C CA . PRO A 1 92 ? 12.564 -5.357 -19.660 1.00 82.00 92 PRO A CA 1
ATOM 711 C C . PRO A 1 92 ? 12.578 -6.748 -20.302 1.00 82.00 92 PRO A C 1
ATOM 713 O O . PRO A 1 92 ? 13.634 -7.310 -20.583 1.00 82.00 92 PRO A O 1
ATOM 716 N N . LEU A 1 93 ? 11.395 -7.283 -20.608 1.00 78.12 93 LEU A N 1
ATOM 717 C CA . LEU A 1 93 ? 11.236 -8.469 -21.459 1.00 78.12 93 LEU A CA 1
ATOM 718 C C . LEU A 1 93 ? 11.275 -8.080 -22.949 1.00 78.12 93 LEU A C 1
ATOM 720 O O . LEU A 1 93 ? 10.454 -8.536 -23.743 1.00 78.12 93 LEU A O 1
ATOM 724 N N . LEU A 1 94 ? 12.187 -7.180 -23.317 1.00 81.88 94 LEU A N 1
ATOM 725 C CA . LEU A 1 94 ? 12.318 -6.646 -24.669 1.00 81.88 94 LEU A CA 1
ATOM 726 C C . LEU A 1 94 ? 13.540 -7.272 -25.346 1.00 81.88 94 LEU A C 1
ATOM 728 O O . LEU A 1 94 ? 14.659 -7.120 -24.864 1.00 81.88 94 LEU A O 1
ATOM 732 N N . ASN A 1 95 ? 13.320 -7.950 -26.473 1.00 83.44 95 ASN A N 1
ATOM 733 C CA . ASN A 1 95 ? 14.389 -8.448 -27.336 1.00 83.44 95 ASN A CA 1
ATOM 734 C C . ASN A 1 95 ? 14.501 -7.527 -28.554 1.00 83.44 95 ASN A C 1
ATOM 736 O O . ASN A 1 95 ? 13.559 -7.443 -29.343 1.00 83.44 95 ASN A O 1
ATOM 740 N N . CYS A 1 96 ? 15.630 -6.834 -28.690 1.00 85.44 96 CYS A N 1
ATOM 741 C CA . CYS A 1 96 ? 15.928 -6.019 -29.866 1.00 85.44 96 CYS A CA 1
ATOM 742 C C . CYS A 1 96 ? 16.416 -6.896 -31.034 1.00 85.44 96 CYS A C 1
ATOM 744 O O . CYS A 1 96 ? 16.898 -8.011 -30.820 1.00 85.44 96 CYS A O 1
ATOM 746 N N . ALA A 1 97 ? 16.270 -6.399 -32.266 1.00 82.94 97 ALA A N 1
ATOM 747 C CA . ALA A 1 97 ? 16.854 -7.025 -33.452 1.00 82.94 97 ALA A CA 1
ATOM 748 C C . ALA A 1 97 ? 18.395 -6.989 -33.398 1.00 82.94 97 ALA A C 1
ATOM 750 O O . ALA A 1 97 ? 18.975 -6.228 -32.627 1.00 82.94 97 ALA A O 1
ATOM 751 N N . GLU A 1 98 ? 19.061 -7.820 -34.203 1.00 77.25 98 GLU A N 1
ATOM 752 C CA . GLU A 1 98 ? 20.525 -8.006 -34.173 1.00 77.25 98 GLU A CA 1
ATOM 753 C C . GLU A 1 98 ? 21.315 -6.721 -34.500 1.00 77.25 98 GLU A C 1
ATOM 755 O O . GLU A 1 98 ? 22.453 -6.559 -34.066 1.00 77.25 98 GLU A O 1
ATOM 760 N N . ASP A 1 99 ? 20.694 -5.782 -35.214 1.00 79.75 99 ASP A N 1
ATOM 761 C CA . ASP A 1 99 ? 21.223 -4.471 -35.604 1.00 79.75 99 ASP A CA 1
ATOM 762 C C . ASP A 1 99 ? 20.831 -3.329 -34.644 1.00 79.75 99 ASP A C 1
ATOM 764 O O . ASP A 1 99 ? 21.080 -2.154 -34.928 1.00 79.75 99 ASP A O 1
ATOM 768 N N . MET A 1 100 ? 20.227 -3.647 -33.496 1.00 84.69 100 MET A N 1
ATOM 769 C CA . MET A 1 100 ? 19.751 -2.672 -32.517 1.00 84.69 100 MET A CA 1
ATOM 770 C C . MET A 1 100 ? 20.305 -2.949 -31.118 1.00 84.69 100 MET A C 1
ATOM 772 O O . MET A 1 100 ? 20.375 -4.086 -30.657 1.00 84.69 100 MET A O 1
ATOM 776 N N . ASN A 1 101 ? 20.633 -1.880 -30.398 1.00 83.81 101 ASN A N 1
ATOM 777 C CA . ASN A 1 101 ? 21.048 -1.936 -29.003 1.00 83.81 101 ASN A CA 1
ATOM 778 C C . ASN A 1 101 ? 19.868 -1.610 -28.085 1.00 83.81 101 ASN A C 1
ATOM 780 O O . ASN A 1 101 ? 19.091 -0.695 -28.350 1.00 83.81 101 ASN A O 1
ATOM 784 N N . LEU A 1 102 ? 19.762 -2.330 -26.969 1.00 88.38 102 LEU A N 1
ATOM 785 C CA . LEU A 1 102 ? 18.830 -1.988 -25.900 1.00 88.38 102 LEU A CA 1
ATOM 786 C C . LEU A 1 102 ? 19.401 -0.823 -25.081 1.00 88.38 102 LEU A C 1
ATOM 788 O O . LEU A 1 102 ? 20.463 -0.951 -24.468 1.00 88.38 102 LEU A O 1
ATOM 792 N N . VAL A 1 103 ? 18.684 0.295 -25.049 1.00 88.81 103 VAL A N 1
ATOM 793 C CA . VAL A 1 103 ? 19.088 1.530 -24.372 1.00 88.81 103 VAL A CA 1
ATOM 794 C C . VAL A 1 103 ? 18.160 1.807 -23.192 1.00 88.81 103 VAL A C 1
ATOM 796 O O . VAL A 1 103 ? 16.965 1.510 -23.226 1.00 88.81 103 VAL A O 1
ATOM 799 N N . LYS A 1 104 ? 18.747 2.341 -22.117 1.00 89.38 104 LYS A N 1
ATOM 800 C CA . LYS A 1 104 ? 18.071 2.710 -20.871 1.00 89.38 104 LYS A CA 1
ATOM 801 C C . LYS A 1 104 ? 17.942 4.228 -20.786 1.00 89.38 104 LYS A C 1
ATOM 803 O O . LYS A 1 104 ? 18.958 4.921 -20.751 1.00 89.38 104 LYS A O 1
ATOM 808 N N . GLU A 1 105 ? 16.720 4.721 -20.635 1.00 88.75 105 GLU A N 1
ATOM 809 C CA . GLU A 1 105 ? 16.414 6.139 -20.454 1.00 88.75 105 GLU A CA 1
ATOM 810 C C . GLU A 1 105 ? 15.773 6.383 -19.079 1.00 88.75 105 GLU A C 1
ATOM 812 O O . GLU A 1 105 ? 14.799 5.733 -18.694 1.00 88.75 105 GLU A O 1
ATOM 817 N N . ASN A 1 106 ? 16.321 7.328 -18.310 1.00 88.00 106 ASN A N 1
ATOM 818 C CA . ASN A 1 106 ? 15.737 7.730 -17.031 1.00 88.00 106 ASN A CA 1
ATOM 819 C C . ASN A 1 106 ? 14.713 8.845 -17.267 1.00 88.00 106 ASN A C 1
ATOM 821 O O . ASN A 1 106 ? 15.079 9.949 -17.670 1.00 88.00 106 ASN A O 1
ATOM 825 N N . VAL A 1 107 ? 13.447 8.574 -16.958 1.00 86.56 107 VAL A N 1
ATOM 826 C CA . VAL A 1 107 ? 12.355 9.539 -17.117 1.00 86.56 107 VAL A CA 1
ATOM 827 C C . VAL A 1 107 ? 12.140 10.296 -15.806 1.00 86.56 107 VAL A C 1
ATOM 829 O O . VAL A 1 107 ? 11.989 9.698 -14.741 1.00 86.56 107 VAL A O 1
ATOM 832 N N . PHE A 1 108 ? 12.116 11.629 -15.864 1.00 85.00 108 PHE A N 1
ATOM 833 C CA . PHE A 1 108 ? 11.879 12.450 -14.677 1.00 85.00 108 PHE A CA 1
ATOM 834 C C . PHE A 1 108 ? 10.474 12.199 -14.109 1.00 85.00 108 PHE A C 1
ATOM 836 O O . PHE A 1 108 ? 9.482 12.282 -14.831 1.00 85.00 108 PHE A O 1
ATOM 843 N N . GLY A 1 109 ? 10.388 11.920 -12.807 1.00 84.12 109 GLY A N 1
ATOM 844 C CA . GLY A 1 109 ? 9.125 11.621 -12.125 1.00 84.12 109 GLY A CA 1
ATOM 845 C C . GLY A 1 109 ? 8.701 10.149 -12.162 1.00 84.12 109 GLY A C 1
ATOM 846 O O . GLY A 1 109 ? 7.649 9.832 -11.618 1.00 84.12 109 GLY A O 1
ATOM 847 N N . GLN A 1 110 ? 9.502 9.256 -12.752 1.00 86.88 110 GLN A N 1
ATOM 848 C CA . GLN A 1 110 ? 9.313 7.806 -12.661 1.00 86.88 110 GLN A CA 1
ATOM 849 C C . GLN A 1 110 ? 10.444 7.182 -11.844 1.00 86.88 110 GLN A C 1
ATOM 851 O O . GLN A 1 110 ? 11.603 7.576 -11.974 1.00 86.88 110 GLN A O 1
ATOM 856 N N . CYS A 1 111 ? 10.109 6.205 -10.997 1.00 90.06 111 CYS A N 1
ATOM 857 C CA . CYS A 1 111 ? 11.116 5.459 -10.247 1.00 90.06 111 CYS A CA 1
ATOM 858 C C . CYS A 1 111 ? 11.968 4.584 -11.176 1.00 90.06 111 CYS A C 1
ATOM 860 O O . CYS A 1 111 ? 13.199 4.585 -11.093 1.00 90.06 111 CYS A O 1
ATOM 862 N N . CYS A 1 112 ? 11.311 3.861 -12.086 1.00 90.25 112 CYS A N 1
ATOM 863 C CA . CYS A 1 112 ? 11.984 2.964 -13.009 1.00 90.25 112 CYS A CA 1
ATOM 864 C C . CYS A 1 112 ? 12.314 3.617 -14.350 1.00 90.25 112 CYS A C 1
ATOM 866 O O . CYS A 1 112 ? 11.552 4.444 -14.851 1.00 90.25 112 CYS A O 1
ATOM 868 N N . PRO A 1 113 ? 13.449 3.228 -14.953 1.00 90.12 113 PRO A N 1
ATOM 869 C CA . PRO A 1 113 ? 13.810 3.677 -16.285 1.00 90.12 113 PRO A CA 1
ATOM 870 C C . PRO A 1 113 ? 12.917 3.040 -17.350 1.00 90.12 113 PRO A C 1
ATOM 872 O O . PRO A 1 113 ? 12.436 1.915 -17.193 1.00 90.12 113 PRO A O 1
ATOM 875 N N . THR A 1 114 ? 12.785 3.730 -18.476 1.00 88.19 114 THR A N 1
ATOM 876 C CA . THR A 1 114 ? 12.205 3.168 -19.696 1.00 88.19 114 THR A CA 1
ATOM 877 C C . THR A 1 114 ? 13.308 2.546 -20.547 1.00 88.19 114 THR A C 1
ATOM 879 O O . THR A 1 114 ? 14.454 2.997 -20.540 1.00 88.19 114 THR A O 1
ATOM 882 N N . TRP A 1 115 ? 12.963 1.484 -21.269 1.00 88.19 115 TRP A N 1
ATOM 883 C CA . TRP A 1 115 ? 13.875 0.782 -22.159 1.00 88.19 115 TRP A CA 1
ATOM 884 C C . TRP A 1 115 ? 13.352 0.837 -23.588 1.00 88.19 115 TRP A C 1
ATOM 886 O O . TRP A 1 115 ? 12.169 0.584 -23.821 1.00 88.19 115 TRP A O 1
ATOM 896 N N . HIS A 1 116 ? 14.227 1.140 -24.539 1.00 88.06 116 HIS A N 1
ATOM 897 C CA . HIS A 1 116 ? 13.896 1.178 -25.962 1.00 88.06 116 HIS A CA 1
ATOM 898 C C . HIS A 1 116 ? 15.053 0.619 -26.796 1.00 88.06 116 HIS A C 1
ATOM 900 O O . HIS A 1 116 ? 16.199 0.597 -26.350 1.00 88.06 116 HIS A O 1
ATOM 906 N N . CYS A 1 117 ? 14.756 0.139 -28.003 1.00 87.69 117 CYS A N 1
ATOM 907 C CA . CYS A 1 117 ? 15.781 -0.294 -28.949 1.00 87.69 117 CYS A CA 1
ATOM 908 C C . CYS A 1 117 ? 16.233 0.903 -29.791 1.00 87.69 117 CYS A C 1
ATOM 910 O O . CYS A 1 117 ? 15.397 1.664 -30.278 1.00 87.69 117 CYS A O 1
ATOM 912 N N . GLU A 1 118 ? 17.537 1.066 -29.971 1.00 86.50 118 GLU A N 1
ATOM 913 C CA . GLU A 1 118 ? 18.133 2.101 -30.816 1.00 86.50 118 GLU A CA 1
ATOM 914 C C . GLU A 1 118 ? 19.043 1.456 -31.867 1.00 86.50 118 GLU A C 1
ATOM 916 O O . GLU A 1 118 ? 19.759 0.498 -31.571 1.00 86.50 118 GLU A O 1
ATOM 921 N N . CYS A 1 119 ? 19.003 1.949 -33.107 1.00 81.00 119 CYS A N 1
ATOM 922 C CA . CYS 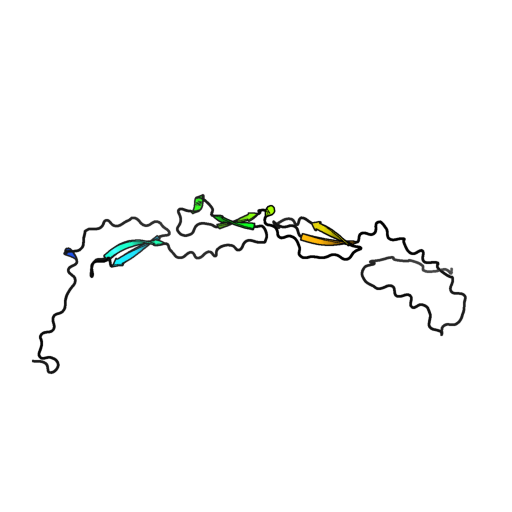A 1 119 ? 19.773 1.377 -34.211 1.00 81.00 119 CYS A CA 1
ATOM 923 C C . CYS A 1 119 ? 21.282 1.529 -33.987 1.00 81.00 119 CYS A C 1
ATOM 925 O O . CYS A 1 119 ? 21.777 2.627 -33.726 1.00 81.00 119 CYS A O 1
ATOM 927 N N . ASN A 1 120 ? 22.028 0.440 -34.167 1.00 76.00 120 ASN A N 1
ATOM 928 C CA . ASN A 1 120 ? 23.484 0.439 -34.113 1.00 76.00 120 ASN A CA 1
ATOM 929 C C . ASN A 1 120 ? 24.075 0.489 -35.529 1.00 76.00 120 ASN A C 1
ATOM 931 O O . ASN A 1 120 ? 24.409 -0.531 -36.131 1.00 76.00 120 ASN A O 1
ATOM 935 N N . CYS A 1 121 ? 24.212 1.697 -36.072 1.00 67.06 121 CYS A N 1
ATOM 936 C CA . CYS A 1 121 ? 24.676 1.903 -37.446 1.00 67.06 121 CYS A CA 1
ATOM 937 C C . CYS A 1 121 ? 26.210 1.924 -37.605 1.00 67.06 121 CYS A C 1
ATOM 939 O O . CYS A 1 121 ? 26.686 2.264 -38.688 1.00 67.06 121 CYS A O 1
ATOM 941 N N . GLU A 1 122 ? 27.002 1.568 -36.583 1.00 61.94 122 GLU A N 1
ATOM 942 C CA . GLU A 1 122 ? 28.472 1.724 -36.607 1.00 61.94 122 GLU A CA 1
ATOM 943 C C . GLU A 1 122 ? 29.183 0.905 -37.708 1.00 61.94 122 GLU A C 1
ATOM 945 O O . GLU A 1 122 ? 30.320 1.217 -38.055 1.00 61.94 122 GLU A O 1
ATOM 950 N N . ASN A 1 123 ? 28.522 -0.099 -38.307 1.00 52.72 123 ASN A N 1
ATOM 951 C CA . ASN A 1 123 ? 29.074 -0.933 -39.389 1.00 52.72 123 ASN A CA 1
ATOM 952 C C . ASN A 1 123 ? 28.207 -1.003 -40.659 1.00 52.72 123 ASN A C 1
ATOM 954 O O . ASN A 1 123 ? 28.456 -1.844 -41.528 1.00 52.72 123 ASN A O 1
ATOM 958 N N . LEU A 1 124 ? 27.203 -0.134 -40.813 1.00 54.22 124 LEU A N 1
ATOM 959 C CA . LEU A 1 124 ? 26.450 -0.084 -42.064 1.00 54.22 124 LEU A CA 1
ATOM 960 C C . LEU A 1 124 ? 27.310 0.598 -43.132 1.00 54.22 124 LEU A C 1
ATOM 962 O O . LEU A 1 124 ? 27.478 1.817 -43.143 1.00 54.22 124 LEU A O 1
ATOM 966 N N . VAL A 1 125 ? 27.861 -0.202 -44.050 1.00 51.72 125 VAL A N 1
ATOM 967 C CA . VAL A 1 125 ? 28.389 0.306 -45.319 1.00 51.72 125 VAL A CA 1
ATOM 968 C C . VAL A 1 125 ? 27.241 1.047 -45.989 1.00 51.72 125 VAL A C 1
ATOM 970 O O . VAL A 1 125 ? 26.276 0.422 -46.423 1.00 51.72 125 VAL A O 1
ATOM 973 N N . MET A 1 126 ? 27.324 2.378 -46.036 1.00 50.69 126 MET A N 1
ATOM 974 C CA . MET A 1 126 ? 26.380 3.195 -46.788 1.00 50.69 126 MET A CA 1
ATOM 975 C C . MET A 1 126 ? 26.366 2.648 -48.220 1.00 50.69 126 MET A C 1
ATOM 977 O O . MET A 1 126 ? 27.414 2.695 -48.874 1.00 50.69 126 MET A O 1
ATOM 981 N N . PRO A 1 127 ? 25.250 2.079 -48.709 1.00 48.25 127 PRO A N 1
ATOM 982 C CA . PRO A 1 127 ? 25.213 1.580 -50.069 1.00 48.25 127 PRO A CA 1
ATOM 983 C C . PRO A 1 127 ? 25.463 2.773 -50.987 1.00 48.25 127 PRO A C 1
ATOM 985 O O . PRO A 1 127 ? 24.705 3.743 -51.005 1.00 48.25 127 PRO A O 1
ATOM 988 N N . THR A 1 128 ? 26.576 2.737 -51.714 1.00 42.72 128 THR A N 1
ATOM 989 C CA . THR A 1 128 ? 26.863 3.718 -52.752 1.00 42.72 128 THR A CA 1
ATOM 990 C C . THR A 1 128 ? 25.852 3.500 -53.867 1.00 42.72 128 THR A C 1
ATOM 992 O O . THR A 1 128 ? 25.982 2.569 -54.659 1.00 42.72 128 THR A O 1
ATOM 995 N N . CYS A 1 129 ? 24.816 4.333 -53.912 1.00 47.56 129 CYS A N 1
ATOM 996 C CA . CYS A 1 129 ? 23.913 4.383 -55.051 1.00 47.56 129 CYS A CA 1
ATOM 997 C C . CYS A 1 129 ? 24.680 4.954 -56.249 1.00 47.56 129 CYS A C 1
ATOM 999 O O . CYS A 1 129 ? 24.911 6.162 -56.329 1.00 47.56 129 CYS A O 1
ATOM 1001 N N . GLU A 1 130 ? 25.082 4.094 -57.185 1.00 45.75 130 GLU A N 1
ATOM 1002 C CA . GLU A 1 130 ? 25.545 4.544 -58.494 1.00 45.75 130 GLU A CA 1
ATOM 1003 C C . GLU A 1 130 ? 24.344 5.112 -59.253 1.00 45.75 130 GLU A C 1
ATOM 1005 O O . GLU A 1 130 ? 23.448 4.390 -59.693 1.00 45.75 130 GLU A O 1
ATOM 1010 N N . VAL A 1 131 ? 24.297 6.441 -59.365 1.00 50.38 131 VAL A N 1
ATOM 1011 C CA . VAL A 1 131 ? 23.298 7.132 -60.178 1.00 50.38 131 VAL A CA 1
ATOM 1012 C C . VAL A 1 131 ? 23.648 6.872 -61.638 1.00 50.38 131 VAL A C 1
ATOM 1014 O O . VAL A 1 131 ? 24.409 7.619 -62.254 1.00 50.38 131 VAL A O 1
ATOM 1017 N N . GLN A 1 132 ? 23.135 5.779 -62.192 1.00 41.53 132 GLN A N 1
ATOM 1018 C CA . GLN A 1 132 ? 23.281 5.516 -63.612 1.00 41.53 132 GLN A CA 1
ATOM 1019 C C . GLN A 1 132 ? 22.389 6.517 -64.365 1.00 41.53 132 GLN A C 1
ATOM 1021 O O . GLN A 1 132 ? 21.192 6.597 -64.070 1.00 41.53 132 GLN A O 1
ATOM 1026 N N . PRO A 1 133 ? 22.932 7.326 -65.293 1.00 38.19 133 PRO A N 1
ATOM 1027 C CA . PRO A 1 133 ? 22.119 8.268 -66.043 1.00 38.19 133 PRO A CA 1
ATOM 1028 C C . PRO A 1 133 ? 21.091 7.479 -66.852 1.00 38.19 133 PRO A C 1
ATOM 1030 O O . PRO A 1 133 ? 21.450 6.600 -67.637 1.00 38.19 133 PRO A O 1
ATOM 1033 N N . CYS A 1 134 ? 19.809 7.784 -66.647 1.00 44.84 134 CYS A N 1
ATOM 1034 C CA . CYS A 1 134 ? 18.746 7.311 -67.519 1.00 44.84 134 CYS A CA 1
ATOM 1035 C C . CYS A 1 134 ? 19.034 7.866 -68.918 1.00 44.84 134 CYS A C 1
ATOM 1037 O O . CYS A 1 134 ? 18.779 9.039 -69.182 1.00 44.84 134 CYS A O 1
ATOM 1039 N N . ALA A 1 135 ? 19.638 7.055 -69.784 1.00 38.84 135 ALA A N 1
ATOM 1040 C CA . ALA A 1 135 ? 19.765 7.388 -71.190 1.00 38.84 135 ALA A CA 1
ATOM 1041 C C . ALA A 1 135 ? 18.357 7.438 -71.788 1.00 38.84 135 ALA A C 1
ATOM 1043 O O . ALA A 1 135 ? 17.548 6.544 -71.535 1.00 38.84 135 ALA A O 1
ATOM 1044 N N . ASP A 1 136 ? 18.088 8.502 -72.542 1.00 46.72 136 ASP A N 1
ATOM 1045 C CA . ASP A 1 136 ? 16.830 8.782 -73.227 1.00 46.72 136 ASP A CA 1
ATOM 1046 C C . ASP A 1 136 ? 16.305 7.551 -73.982 1.00 46.72 136 ASP A C 1
ATOM 1048 O O . ASP A 1 136 ? 16.706 7.265 -75.110 1.00 46.72 136 ASP A O 1
ATOM 1052 N N . ALA A 1 137 ? 15.398 6.806 -73.354 1.00 36.66 137 ALA A N 1
ATOM 1053 C CA . ALA A 1 137 ? 14.670 5.718 -73.982 1.00 36.66 137 ALA A CA 1
ATOM 1054 C C . ALA A 1 137 ? 13.290 5.573 -73.329 1.00 36.66 137 ALA A C 1
ATOM 1056 O O . ALA A 1 137 ? 13.124 4.937 -72.294 1.00 36.66 137 ALA A O 1
ATOM 1057 N N . ASP A 1 138 ? 12.328 6.208 -73.993 1.00 34.72 138 ASP A N 1
ATOM 1058 C CA . ASP A 1 138 ? 10.908 5.872 -74.082 1.00 34.72 138 ASP A CA 1
ATOM 1059 C C . ASP A 1 138 ? 10.133 5.647 -72.766 1.00 34.72 138 ASP A C 1
ATOM 1061 O O . ASP A 1 138 ? 10.218 4.619 -72.089 1.00 34.72 138 ASP A O 1
ATOM 1065 N N . ILE A 1 139 ? 9.275 6.622 -72.457 1.00 44.09 139 ILE A N 1
ATOM 1066 C CA . ILE A 1 139 ? 8.242 6.583 -71.416 1.00 44.09 139 ILE A CA 1
ATOM 1067 C C . ILE A 1 139 ? 7.245 5.469 -71.771 1.00 44.09 139 ILE A C 1
ATOM 1069 O O . ILE A 1 139 ? 6.177 5.762 -72.306 1.00 44.09 139 ILE A O 1
ATOM 1073 N N . ARG A 1 140 ? 7.570 4.188 -71.532 1.00 41.88 140 ARG A N 1
ATOM 1074 C CA . ARG A 1 140 ? 6.578 3.089 -71.561 1.00 41.88 140 ARG A CA 1
ATOM 1075 C C . ARG A 1 140 ? 6.988 1.710 -71.048 1.00 41.88 140 ARG A C 1
ATOM 1077 O O . ARG A 1 140 ? 6.132 0.829 -71.076 1.00 41.88 140 ARG A O 1
ATOM 1084 N N . THR A 1 141 ? 8.187 1.495 -70.506 1.00 32.72 141 THR A N 1
ATOM 1085 C CA . THR A 1 141 ? 8.542 0.160 -69.983 1.00 32.72 141 THR A CA 1
ATOM 1086 C C . THR A 1 141 ? 8.980 0.223 -68.527 1.00 32.72 141 THR A C 1
ATOM 1088 O O . THR A 1 141 ? 9.864 0.985 -68.153 1.00 32.72 141 THR A O 1
ATOM 1091 N N . LEU A 1 142 ? 8.292 -0.565 -67.701 1.00 43.03 142 LEU A N 1
ATOM 1092 C CA . LEU A 1 142 ? 8.517 -0.747 -66.275 1.00 43.03 142 LEU A CA 1
ATOM 1093 C C . LEU A 1 142 ? 9.992 -1.046 -65.977 1.00 43.03 142 LEU A C 1
ATOM 1095 O O . LEU A 1 142 ? 10.572 -1.905 -66.639 1.00 43.03 142 LEU A O 1
ATOM 1099 N N . GLY A 1 143 ? 10.576 -0.421 -64.947 1.00 36.66 143 GLY A N 1
ATOM 1100 C CA . GLY A 1 143 ? 11.944 -0.792 -64.581 1.00 36.66 143 GLY A CA 1
ATOM 1101 C C . GLY A 1 143 ? 12.693 -0.044 -63.483 1.00 36.66 143 GLY A C 1
ATOM 1102 O O . GLY A 1 143 ? 13.861 -0.352 -63.322 1.00 36.66 143 GLY A O 1
ATOM 1103 N N . CYS A 1 144 ? 12.103 0.872 -62.707 1.00 35.94 144 CYS A N 1
ATOM 1104 C CA . CYS A 1 144 ? 12.778 1.431 -61.521 1.00 35.94 144 CYS A CA 1
ATOM 1105 C C . CYS A 1 144 ? 11.917 1.240 -60.268 1.00 35.94 144 CYS A C 1
ATOM 1107 O O . CYS A 1 144 ? 11.481 2.190 -59.630 1.00 35.94 144 CYS A O 1
ATOM 1109 N N . LEU A 1 145 ? 11.643 -0.023 -59.940 1.00 38.12 145 LEU A N 1
ATOM 1110 C CA . LEU A 1 145 ? 11.156 -0.440 -58.625 1.00 38.12 145 LEU A CA 1
ATOM 1111 C C . LEU A 1 145 ? 12.350 -0.970 -57.825 1.00 38.12 145 LEU A C 1
ATOM 1113 O O . LEU A 1 145 ? 12.514 -2.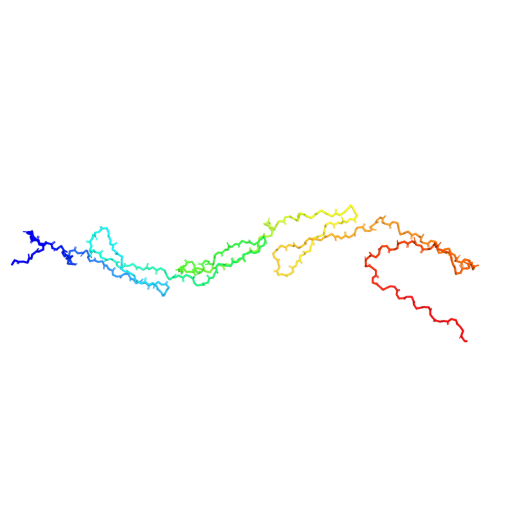171 -57.637 1.00 38.12 145 LEU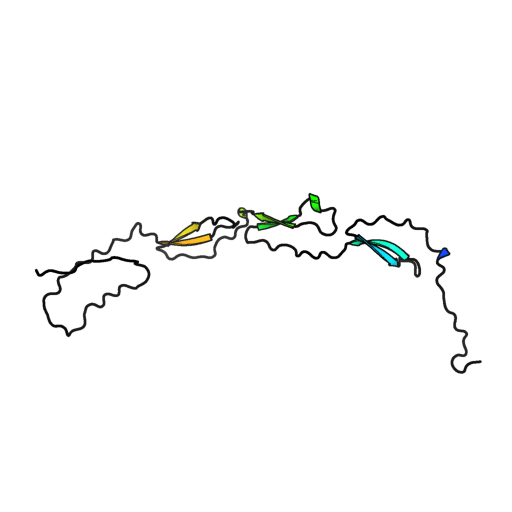 A O 1
ATOM 1117 N N . GLY A 1 146 ? 13.197 -0.050 -57.371 1.00 31.58 146 GLY A N 1
ATOM 1118 C CA . GLY A 1 146 ? 14.027 -0.272 -56.195 1.00 31.58 146 GLY A CA 1
ATOM 1119 C C . GLY A 1 146 ? 13.248 0.255 -55.000 1.00 31.58 146 GLY A C 1
ATOM 1120 O O . GLY A 1 146 ? 13.208 1.462 -54.790 1.00 31.58 146 GLY A O 1
ATOM 1121 N N . ARG A 1 147 ? 12.551 -0.638 -54.294 1.00 31.22 147 ARG A N 1
ATOM 1122 C CA . ARG A 1 147 ? 11.828 -0.351 -53.049 1.00 31.22 147 ARG A CA 1
ATOM 1123 C C . ARG A 1 147 ? 12.766 0.350 -52.062 1.00 31.22 147 ARG A C 1
ATOM 1125 O O . ARG A 1 147 ? 13.670 -0.276 -51.524 1.00 31.22 147 ARG A O 1
ATOM 1132 N N . ALA A 1 148 ? 12.539 1.639 -51.841 1.00 32.56 148 ALA A N 1
ATOM 1133 C CA . ALA A 1 148 ? 12.848 2.264 -50.570 1.00 32.56 148 ALA A CA 1
ATOM 1134 C C . ALA A 1 148 ? 11.696 1.867 -49.645 1.00 32.56 148 ALA A C 1
ATOM 1136 O O . ALA A 1 148 ? 10.590 2.388 -49.790 1.00 32.56 148 ALA A O 1
ATOM 1137 N N . ASP A 1 149 ? 11.915 0.877 -48.782 1.00 29.41 149 ASP A N 1
ATOM 1138 C CA . ASP A 1 149 ? 10.961 0.595 -47.717 1.00 29.41 149 ASP A CA 1
ATOM 1139 C C . ASP A 1 149 ? 10.992 1.791 -46.753 1.00 29.41 149 ASP A C 1
ATOM 1141 O O . ASP A 1 149 ? 11.911 1.985 -45.959 1.00 29.41 149 ASP A O 1
ATOM 1145 N N . GLN A 1 150 ? 9.996 2.653 -46.969 1.00 35.75 150 GLN A N 1
ATOM 1146 C CA . GLN A 1 150 ? 9.401 3.627 -46.062 1.00 35.75 150 GLN A CA 1
ATOM 1147 C C . GLN A 1 150 ? 9.455 3.072 -44.628 1.00 35.75 150 GLN A C 1
ATOM 1149 O O . GLN A 1 150 ? 9.016 1.953 -44.392 1.00 35.75 150 GLN A O 1
ATOM 1154 N N . GLU A 1 151 ? 10.093 3.747 -43.680 1.00 31.28 151 GLU A N 1
ATOM 1155 C CA . GLU A 1 151 ? 9.440 4.611 -42.690 1.00 31.28 151 GLU A CA 1
ATOM 1156 C C . GLU A 1 151 ? 10.565 5.393 -41.973 1.00 31.28 151 GLU A C 1
ATOM 1158 O O . GLU A 1 151 ? 11.475 4.781 -41.429 1.00 31.28 151 GLU A O 1
ATOM 1163 N N . HIS A 1 152 ? 10.484 6.730 -41.933 1.00 32.41 152 HIS A N 1
ATOM 1164 C CA . HIS A 1 152 ? 11.406 7.669 -41.252 1.00 32.41 152 HIS A CA 1
ATOM 1165 C C . HIS A 1 152 ? 12.691 8.109 -41.983 1.00 32.41 152 HIS A C 1
ATOM 1167 O O . HIS A 1 152 ? 13.792 8.022 -41.449 1.00 32.41 152 HIS A O 1
ATOM 1173 N N . PHE A 1 153 ? 12.548 8.771 -43.135 1.00 32.78 153 PHE A N 1
ATOM 1174 C CA . PHE A 1 153 ? 13.489 9.840 -43.503 1.00 32.78 153 PHE A CA 1
ATOM 1175 C C . PHE A 1 153 ? 12.716 11.146 -43.684 1.00 32.78 153 PHE A C 1
ATOM 1177 O O . PHE A 1 153 ? 12.160 11.438 -44.743 1.00 32.78 153 PHE A O 1
ATOM 1184 N N . HIS A 1 154 ? 12.620 11.912 -42.598 1.00 29.20 154 HIS A N 1
ATOM 1185 C CA . HIS A 1 154 ? 12.110 13.274 -42.642 1.00 29.20 154 HIS A CA 1
ATOM 1186 C C . HIS A 1 154 ? 13.102 14.152 -43.426 1.00 29.20 154 HIS A C 1
ATOM 1188 O O . HIS A 1 154 ? 14.252 14.316 -43.036 1.00 29.20 154 HIS A O 1
ATOM 1194 N N . GLU A 1 155 ? 12.608 14.697 -44.539 1.00 30.00 155 GLU A N 1
ATOM 1195 C CA . GLU A 1 155 ? 13.097 15.864 -45.283 1.00 30.00 155 GLU A CA 1
ATOM 1196 C C . GLU A 1 155 ? 14.553 15.879 -45.791 1.00 30.00 155 GLU A C 1
ATOM 1198 O O . GLU A 1 155 ? 15.429 16.544 -45.244 1.00 30.00 155 GLU A O 1
ATOM 1203 N N . ALA A 1 156 ? 14.767 15.329 -46.990 1.00 32.25 156 ALA A N 1
ATOM 1204 C CA . ALA A 1 156 ? 15.784 15.850 -47.906 1.00 32.25 156 ALA A CA 1
ATOM 1205 C C . ALA A 1 156 ? 15.101 16.718 -48.976 1.00 32.25 156 ALA A C 1
ATOM 1207 O O . ALA A 1 156 ? 14.667 16.246 -50.027 1.00 32.25 156 ALA A O 1
ATOM 1208 N N . LYS A 1 157 ? 14.971 18.014 -48.685 1.00 31.02 157 LYS A N 1
ATOM 1209 C CA . LYS A 1 157 ? 14.457 19.029 -49.611 1.00 31.02 157 LYS A CA 1
ATOM 1210 C C . LYS A 1 157 ? 15.477 19.274 -50.727 1.00 31.02 157 LYS A C 1
ATOM 1212 O O . LYS A 1 157 ? 16.415 20.049 -50.555 1.00 31.02 157 LYS A O 1
ATOM 1217 N N . PHE A 1 158 ? 15.295 18.637 -51.882 1.00 32.97 158 PHE A N 1
ATOM 1218 C CA . PHE A 1 158 ? 16.072 18.936 -53.085 1.00 32.97 158 PHE A CA 1
ATOM 1219 C C . PHE A 1 158 ? 15.390 20.076 -53.855 1.00 32.97 158 PHE A C 1
ATOM 1221 O O . PHE A 1 158 ? 14.462 19.864 -54.631 1.00 32.97 158 PHE A O 1
ATOM 1228 N N . LEU A 1 159 ? 15.826 21.315 -53.616 1.00 30.11 159 LEU A N 1
ATOM 1229 C CA . LEU A 1 159 ? 15.485 22.446 -54.481 1.00 30.11 159 LEU A CA 1
ATOM 1230 C C . LEU A 1 159 ? 16.304 22.326 -55.770 1.00 30.11 159 LEU A C 1
ATOM 1232 O O . LEU A 1 159 ? 17.476 22.699 -55.811 1.00 30.11 159 LEU A O 1
ATOM 1236 N N . ARG A 1 160 ? 15.680 21.804 -56.828 1.00 34.84 160 ARG A N 1
ATOM 1237 C CA . ARG A 1 160 ? 16.174 21.948 -58.201 1.00 34.84 160 ARG A CA 1
ATOM 1238 C C . ARG A 1 160 ? 15.034 22.382 -59.125 1.00 34.84 160 ARG A C 1
ATOM 1240 O O . ARG A 1 160 ? 14.451 21.577 -59.835 1.00 34.84 160 ARG A O 1
ATOM 1247 N N . GLU A 1 161 ? 14.760 23.678 -59.121 1.00 34.41 161 GLU A N 1
ATOM 1248 C CA . GLU A 1 161 ? 14.060 24.414 -60.182 1.00 34.41 161 GLU A CA 1
ATOM 1249 C C . GLU A 1 161 ? 14.973 25.602 -60.523 1.00 34.41 161 GLU A C 1
ATOM 1251 O O . GLU A 1 161 ? 15.509 26.224 -59.614 1.00 34.41 161 GLU A O 1
ATOM 1256 N N . ASN A 1 162 ? 15.259 26.015 -61.749 1.00 30.17 162 ASN A N 1
ATOM 1257 C CA . ASN A 1 162 ? 14.992 25.535 -63.094 1.00 30.17 162 ASN A CA 1
ATOM 1258 C C . ASN A 1 162 ? 16.099 26.180 -63.954 1.00 30.17 162 ASN A C 1
ATOM 1260 O O . ASN A 1 162 ? 16.484 27.326 -63.711 1.00 30.17 162 ASN A O 1
ATOM 1264 N N . LEU A 1 163 ? 16.617 25.464 -64.951 1.00 37.88 163 LEU A N 1
ATOM 1265 C CA . LEU A 1 163 ? 17.319 26.103 -66.065 1.00 37.88 163 LEU A CA 1
ATOM 1266 C C . LEU A 1 163 ? 16.270 26.849 -66.913 1.00 37.88 163 LEU A C 1
ATOM 1268 O O . LEU A 1 163 ? 15.154 26.350 -67.027 1.00 37.88 163 LEU A O 1
ATOM 1272 N N . LEU A 1 164 ? 16.688 27.939 -67.573 1.00 37.41 164 LEU A N 1
ATOM 1273 C CA . LEU A 1 164 ? 15.991 28.752 -68.596 1.00 37.41 164 LEU A CA 1
ATOM 1274 C C . LEU A 1 164 ? 15.382 30.086 -68.121 1.00 37.41 164 LEU A C 1
ATOM 1276 O O . LEU A 1 164 ? 14.165 30.250 -68.089 1.00 37.41 164 LEU A O 1
ATOM 1280 N N . GLN A 1 165 ? 16.252 31.081 -67.912 1.00 35.75 165 GLN A N 1
ATOM 1281 C CA . GLN A 1 165 ? 16.238 32.322 -68.704 1.00 35.75 165 GLN A CA 1
ATOM 1282 C C . GLN A 1 165 ? 17.631 32.960 -68.710 1.00 35.75 165 GLN A C 1
ATOM 1284 O O . GLN A 1 165 ? 18.231 33.048 -67.617 1.00 35.75 165 GLN A O 1
#

Sequence (165 aa):
HSPLSCCPQYKCECDPLKCPSISTPECREDQFMIQVQQEEPCCFSPFCVCESCTKPVPLCHDGEFLTVDLNSTHFCCPQYYCVCEPNLCPMPLLNCAEDMNLVKENVFGQCCPTWHCECNCENLVMPTCEVQPCADADIRTLGCLGRADQEHFHEAKFLRENLLQ

Radius of gyration: 40.99 Å; chains: 1; bounding box: 86×57×114 Å

Secondary structure (DSSP, 8-state):
--TT-SSPPP-----GGGS---PPP---TTEEEEEEE-SSTT-EEEEEEEPPP-SPPPPP-TTEEEEE-GGGTTSSS--EEEEE-GGGPPPP-----TTEEEEEEPPTT-SSPEEEEEE--TT------------S--TT----------S--------------

Foldseek 3Di:
DDPPDPDDDDDDDADAVPEDDDDADDEDPQWDWDWDDDPDPPYTDIDTDGDDDPDDQDDEDQQWDKDWDPVQVVHPDTDIDIDHHAVRHDDDPDDDDPQWDWDWADDPPDSYTDIDTDGNCVPDPPPPPPPDPPDDDDPDDDDPPPDPPDDDDPDPDDPDDDDDD

pLDDT: mean 73.37, std 22.36, range [29.2, 95.62]

Organism: Pongo abelii (NCBI:txid9601)